Protein AF-A0A2G5SUP2-F1 (afdb_monomer_lite)

Foldseek 3Di:
DDDDDPVVVVVVVVVVVVPDDPVVVVLVCLLCVNPDDPVLPSVQSHVQCPVPHVNVCVSVVVVVVVVVVVVVVVVVVVVVPPPPPPPPPPPPDDDDDDD

Radius of gyration: 30.94 Å; chains: 1; bounding box: 101×27×61 Å

pLDDT: mean 85.27, std 15.0, range [47.25, 97.19]

Secondary structure (DSSP, 8-state):
-PPPPHHHHHHHHHHHHHHS-HHHHHHHHHHTTSS--TTSTTGGG-GGGSTTSS-TTHHHHHHHHHHHHHHHHHHHHHHH-------------------

Structure (mmCIF, N/CA/C/O backbone):
data_AF-A0A2G5SUP2-F1
#
_entry.id   AF-A0A2G5SUP2-F1
#
loop_
_atom_site.group_PDB
_atom_site.id
_atom_site.type_symbol
_atom_site.label_atom_id
_atom_site.label_alt_id
_atom_site.label_comp_id
_atom_site.label_asym_id
_atom_site.label_entity_id
_atom_site.label_seq_id
_atom_site.pdbx_PDB_ins_code
_atom_site.Cartn_x
_atom_site.Cartn_y
_atom_site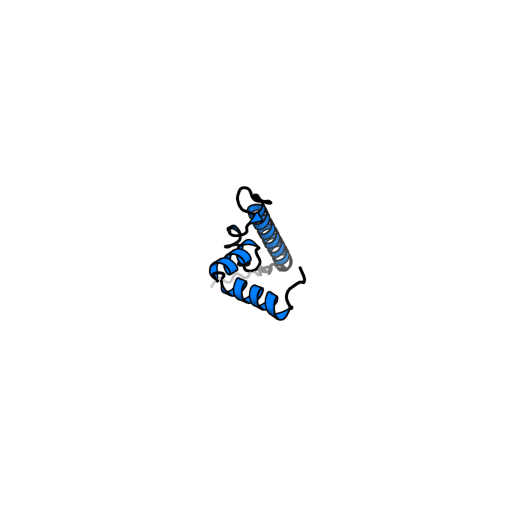.Cartn_z
_atom_site.occupancy
_atom_site.B_iso_or_equiv
_atom_site.auth_seq_id
_atom_site.auth_comp_id
_atom_site.auth_asym_id
_atom_site.auth_atom_id
_atom_site.pdbx_PDB_model_num
ATOM 1 N N . MET A 1 1 ? 29.541 9.700 -23.402 1.00 72.00 1 MET A N 1
ATOM 2 C CA . MET A 1 1 ? 28.971 8.398 -23.820 1.00 72.00 1 MET A CA 1
ATOM 3 C C . MET A 1 1 ? 27.617 8.654 -24.456 1.00 72.00 1 MET A C 1
ATOM 5 O O . MET A 1 1 ? 26.889 9.492 -23.941 1.00 72.00 1 MET A O 1
ATOM 9 N N . ARG A 1 2 ? 27.301 7.999 -25.577 1.00 85.19 2 ARG A N 1
ATOM 10 C CA . ARG A 1 2 ? 25.960 8.053 -26.179 1.00 85.19 2 ARG A CA 1
ATOM 11 C C . ARG A 1 2 ? 25.088 7.000 -25.494 1.00 85.19 2 ARG A C 1
ATOM 13 O O . ARG A 1 2 ? 25.599 5.926 -25.187 1.00 85.19 2 ARG A O 1
ATOM 20 N N . ALA A 1 3 ? 23.826 7.323 -25.223 1.00 86.00 3 ALA A N 1
ATOM 21 C CA . ALA A 1 3 ? 22.905 6.364 -24.622 1.00 86.00 3 ALA A CA 1
ATOM 22 C C . ALA A 1 3 ? 22.727 5.141 -25.546 1.00 86.00 3 ALA A C 1
ATOM 24 O O . ALA A 1 3 ? 22.753 5.313 -26.772 1.00 86.00 3 ALA A O 1
ATOM 25 N N . PRO A 1 4 ? 22.561 3.930 -24.985 1.00 91.00 4 PRO A N 1
ATOM 26 C CA . PRO A 1 4 ? 22.189 2.759 -25.765 1.00 91.00 4 PRO A CA 1
ATOM 27 C C . PRO A 1 4 ? 20.871 2.988 -26.525 1.00 91.00 4 PRO A C 1
ATOM 29 O O . PRO A 1 4 ? 20.050 3.804 -26.093 1.00 91.00 4 PRO A O 1
ATOM 32 N N . PRO A 1 5 ? 20.645 2.262 -27.631 1.00 94.81 5 PRO A N 1
ATOM 33 C CA . PRO A 1 5 ? 19.342 2.197 -28.284 1.00 94.81 5 PRO A CA 1
ATOM 34 C C . PRO A 1 5 ? 18.217 1.807 -27.311 1.00 94.81 5 PRO A C 1
ATOM 36 O O . PRO A 1 5 ? 18.450 1.115 -26.318 1.00 94.81 5 PRO A O 1
ATOM 39 N N . VAL A 1 6 ? 16.998 2.272 -27.597 1.00 93.81 6 VAL A N 1
ATOM 40 C CA . VAL A 1 6 ? 15.833 2.125 -26.708 1.00 93.81 6 VAL A CA 1
ATOM 41 C C . VAL A 1 6 ? 15.511 0.666 -26.415 1.00 93.81 6 VAL A C 1
ATOM 43 O O . VAL A 1 6 ? 15.340 0.282 -25.264 1.00 93.81 6 VAL A O 1
ATOM 46 N N . ASP A 1 7 ? 15.493 -0.156 -27.453 1.00 95.00 7 ASP A N 1
ATOM 47 C CA . ASP A 1 7 ? 15.296 -1.601 -27.390 1.00 95.00 7 ASP A CA 1
ATOM 48 C C . ASP A 1 7 ? 16.289 -2.292 -26.445 1.00 95.00 7 ASP A C 1
ATOM 50 O O . ASP A 1 7 ? 15.905 -3.183 -25.688 1.00 95.00 7 ASP A O 1
ATOM 54 N N . VAL A 1 8 ? 17.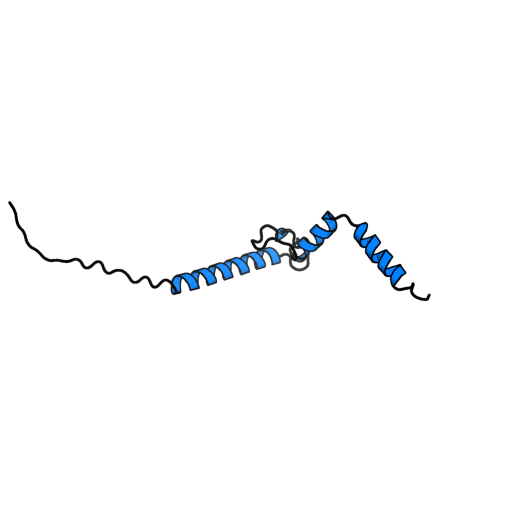541 -1.827 -26.413 1.00 95.38 8 VAL A N 1
ATOM 55 C CA . VAL A 1 8 ? 18.595 -2.422 -25.585 1.00 95.38 8 VAL A CA 1
ATOM 56 C C . VAL A 1 8 ? 18.342 -2.181 -24.099 1.00 95.38 8 VAL A C 1
ATOM 58 O O . VAL A 1 8 ? 18.313 -3.133 -23.321 1.00 95.38 8 VAL A O 1
ATOM 61 N N . TYR A 1 9 ? 18.143 -0.930 -23.675 1.00 92.69 9 TYR A N 1
ATOM 62 C CA . TYR A 1 9 ? 17.946 -0.672 -22.245 1.00 92.69 9 TYR A CA 1
ATOM 63 C C . TYR A 1 9 ? 16.538 -1.056 -21.765 1.00 92.69 9 TYR A C 1
ATOM 65 O O . TYR A 1 9 ? 16.373 -1.371 -20.588 1.00 92.69 9 TYR A O 1
ATOM 73 N N . LEU A 1 10 ? 15.526 -1.089 -22.644 1.00 95.81 10 LEU A N 1
ATOM 74 C CA . LEU A 1 10 ? 14.216 -1.654 -22.301 1.00 95.81 10 LEU A CA 1
ATOM 75 C C . LEU A 1 10 ? 14.323 -3.146 -21.986 1.00 95.81 10 LEU A C 1
ATOM 77 O O . LEU A 1 10 ? 13.727 -3.598 -21.008 1.00 95.81 10 LEU A O 1
ATOM 81 N N . GLN A 1 11 ? 15.121 -3.895 -22.751 1.00 96.50 11 GLN A N 1
ATOM 82 C CA . GLN A 1 11 ? 15.375 -5.301 -22.449 1.00 96.50 11 GLN A CA 1
ATOM 83 C C . GLN A 1 11 ? 16.037 -5.461 -21.073 1.00 96.50 11 GLN A C 1
ATOM 85 O O . GLN A 1 11 ? 15.612 -6.310 -20.294 1.00 96.50 11 GLN A O 1
ATOM 90 N N . TRP A 1 12 ? 16.986 -4.588 -20.716 1.00 96.56 12 TRP A N 1
ATOM 91 C CA . TRP A 1 12 ? 17.594 -4.597 -19.378 1.00 96.56 12 TRP A CA 1
ATOM 92 C C . TRP A 1 12 ? 16.578 -4.360 -18.261 1.00 96.56 12 TRP A C 1
ATOM 94 O O . TRP A 1 12 ? 16.653 -5.014 -17.225 1.00 96.56 12 TRP A O 1
ATOM 104 N N . ILE A 1 13 ? 15.617 -3.455 -18.463 1.00 95.50 13 ILE A N 1
ATOM 105 C CA . ILE A 1 13 ? 14.544 -3.207 -17.490 1.00 95.50 13 ILE A CA 1
ATOM 106 C C . ILE A 1 13 ? 13.676 -4.459 -17.335 1.00 95.50 13 ILE A C 1
ATOM 108 O O . ILE A 1 13 ? 13.395 -4.873 -16.211 1.00 95.50 13 ILE A O 1
ATOM 112 N N . VAL A 1 14 ? 13.272 -5.082 -18.445 1.00 96.19 14 VAL A N 1
ATOM 113 C CA . VAL A 1 14 ? 12.459 -6.308 -18.424 1.00 96.19 14 VAL A CA 1
ATOM 114 C C . VAL A 1 14 ? 13.189 -7.439 -17.707 1.00 96.19 14 VAL A C 1
ATOM 116 O O . VAL A 1 14 ? 12.605 -8.098 -16.846 1.00 96.19 14 VAL A O 1
ATOM 119 N N . ASP A 1 15 ? 14.460 -7.656 -18.032 1.00 97.19 15 ASP A N 1
ATOM 120 C CA . ASP A 1 15 ? 15.263 -8.719 -17.432 1.00 97.19 15 ASP A CA 1
ATOM 121 C C . ASP A 1 15 ? 15.507 -8.461 -15.941 1.00 97.19 15 ASP A C 1
ATOM 123 O O . ASP A 1 15 ? 15.411 -9.387 -15.134 1.00 97.19 15 ASP A O 1
ATOM 127 N N . ALA A 1 16 ? 15.721 -7.201 -15.550 1.00 96.25 16 ALA A N 1
ATOM 128 C CA . ALA A 1 16 ? 15.826 -6.814 -14.148 1.00 96.25 16 ALA A CA 1
ATOM 129 C C . ALA A 1 16 ? 14.540 -7.147 -13.378 1.00 96.25 16 ALA A C 1
ATOM 131 O O . ALA A 1 16 ? 14.609 -7.810 -12.345 1.00 96.25 16 ALA A O 1
ATOM 132 N N . TRP A 1 17 ? 13.367 -6.773 -13.897 1.00 95.19 17 TRP A N 1
ATOM 133 C CA . TRP A 1 17 ? 12.088 -7.111 -13.263 1.00 95.19 17 TRP A CA 1
ATOM 134 C C . TRP A 1 17 ? 11.862 -8.621 -13.158 1.00 95.19 17 TRP A C 1
ATOM 136 O O . TRP A 1 17 ? 11.430 -9.089 -12.109 1.00 95.19 17 TRP A O 1
ATOM 146 N N . LYS A 1 18 ? 12.206 -9.393 -14.197 1.00 95.69 18 LYS A N 1
ATOM 147 C CA . LYS A 1 18 ? 12.109 -10.865 -14.184 1.00 95.69 18 LYS A CA 1
ATOM 148 C C . LYS A 1 18 ? 13.057 -11.532 -13.191 1.00 95.69 18 LYS A C 1
ATOM 150 O O . LYS A 1 18 ? 12.800 -12.655 -12.772 1.00 95.69 18 LYS A O 1
ATOM 155 N N . SER A 1 19 ? 14.166 -10.879 -12.850 1.00 96.62 19 SER A N 1
ATOM 156 C CA . SER A 1 19 ? 15.127 -11.409 -11.879 1.00 96.62 19 SER A CA 1
ATOM 157 C C . SER A 1 19 ? 14.675 -11.244 -10.423 1.00 96.62 19 SER A C 1
ATOM 159 O O . SER A 1 19 ? 15.228 -11.893 -9.534 1.00 96.62 19 SER A O 1
ATOM 161 N N . LEU A 1 20 ? 13.680 -10.387 -10.163 1.00 96.00 20 LEU A N 1
ATOM 162 C CA . LEU A 1 20 ? 13.160 -10.166 -8.819 1.00 96.00 20 LEU A CA 1
ATOM 163 C C . LEU A 1 20 ? 12.211 -11.303 -8.414 1.00 96.00 20 LEU A C 1
ATOM 165 O O . LEU A 1 20 ? 11.351 -11.686 -9.204 1.00 96.00 20 LEU A O 1
ATOM 169 N N . PRO A 1 21 ? 12.293 -11.811 -7.172 1.00 96.62 21 PRO A N 1
ATOM 170 C CA . PRO A 1 21 ? 11.314 -12.767 -6.672 1.00 96.62 21 PRO A CA 1
ATOM 171 C C . PRO A 1 21 ? 9.911 -12.152 -6.614 1.00 96.62 21 PRO A C 1
ATOM 173 O O . PRO A 1 21 ? 9.738 -11.059 -6.069 1.00 96.62 21 PRO A O 1
ATOM 176 N N . ASP A 1 22 ? 8.897 -12.894 -7.058 1.00 94.25 22 ASP A N 1
ATOM 177 C CA . ASP A 1 22 ? 7.493 -12.459 -7.014 1.00 94.25 22 ASP A CA 1
ATOM 178 C C . ASP A 1 22 ? 7.060 -11.994 -5.617 1.00 94.25 22 ASP A C 1
ATOM 180 O O . ASP A 1 22 ? 6.349 -11.001 -5.465 1.00 94.25 22 ASP A O 1
ATOM 184 N N . GLU A 1 23 ? 7.526 -12.681 -4.573 1.00 94.50 23 GLU A N 1
ATOM 185 C CA . GLU A 1 23 ? 7.215 -12.338 -3.183 1.00 94.50 23 GLU A CA 1
ATOM 186 C C . GLU A 1 23 ? 7.776 -10.974 -2.767 1.00 94.50 23 GLU A C 1
ATOM 188 O O . GLU A 1 23 ? 7.150 -10.258 -1.982 1.00 94.50 23 GLU A O 1
ATOM 193 N N . LEU A 1 24 ? 8.920 -10.567 -3.325 1.00 94.50 24 LEU A N 1
ATOM 194 C CA . LEU A 1 24 ? 9.468 -9.234 -3.088 1.00 94.50 24 LEU A CA 1
ATOM 195 C C . LEU A 1 24 ? 8.559 -8.170 -3.705 1.00 94.50 24 LEU A C 1
ATOM 197 O O . LEU A 1 24 ? 8.233 -7.187 -3.040 1.00 94.50 24 LEU A O 1
ATOM 201 N N . ILE A 1 25 ? 8.110 -8.392 -4.942 1.00 93.25 25 ILE A N 1
ATOM 202 C CA . ILE A 1 25 ? 7.202 -7.479 -5.643 1.00 93.25 25 ILE A CA 1
ATOM 203 C C . ILE A 1 25 ? 5.897 -7.355 -4.851 1.00 93.25 25 ILE A C 1
ATOM 205 O O . ILE A 1 25 ? 5.520 -6.252 -4.459 1.00 93.25 25 ILE A O 1
ATOM 209 N 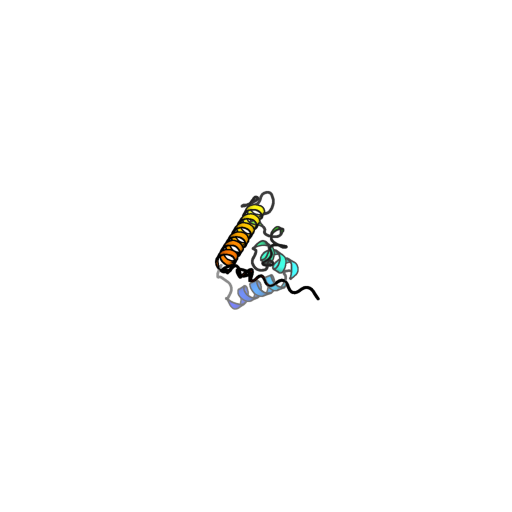N . LYS A 1 26 ? 5.251 -8.475 -4.504 1.00 92.81 26 LYS A N 1
ATOM 210 C CA . LYS A 1 26 ? 4.012 -8.474 -3.704 1.00 92.81 26 LYS A CA 1
ATOM 211 C C . LYS A 1 26 ? 4.176 -7.725 -2.380 1.00 92.81 26 LYS A C 1
ATOM 213 O O . LYS A 1 26 ? 3.303 -6.946 -1.997 1.00 92.81 26 LYS A O 1
ATOM 218 N N . LYS A 1 27 ? 5.300 -7.924 -1.685 1.00 92.88 27 LYS A N 1
ATOM 219 C CA . LYS A 1 27 ? 5.586 -7.252 -0.411 1.00 92.88 27 LYS A CA 1
ATOM 220 C C . LYS A 1 27 ? 5.688 -5.735 -0.561 1.00 92.88 27 LYS A C 1
ATOM 222 O O . LYS A 1 27 ? 5.175 -5.027 0.301 1.00 92.88 27 LYS A O 1
ATOM 227 N N . LEU A 1 28 ? 6.306 -5.238 -1.634 1.00 94.06 28 LEU A N 1
ATOM 228 C CA . LEU A 1 28 ? 6.404 -3.798 -1.900 1.00 94.06 28 LEU A CA 1
ATOM 229 C C . LEU A 1 28 ? 5.024 -3.179 -2.146 1.00 94.06 28 LEU A C 1
ATOM 231 O O . LEU A 1 28 ? 4.708 -2.138 -1.577 1.00 94.06 28 LEU A O 1
ATOM 235 N N . PHE A 1 29 ? 4.171 -3.851 -2.921 1.00 94.25 29 PHE A N 1
ATOM 236 C CA . PHE A 1 29 ? 2.811 -3.372 -3.184 1.00 94.25 29 PHE A CA 1
ATOM 237 C C . PHE A 1 29 ? 1.959 -3.324 -1.910 1.00 94.25 29 PHE A C 1
ATOM 239 O O . PHE A 1 29 ? 1.282 -2.324 -1.664 1.00 94.25 29 PHE A O 1
ATOM 246 N N . LYS A 1 30 ? 2.044 -4.353 -1.055 1.00 93.81 30 LYS A N 1
ATOM 247 C CA . LYS A 1 30 ? 1.391 -4.339 0.266 1.00 93.81 30 LYS A CA 1
ATOM 248 C C . LYS A 1 30 ? 1.953 -3.249 1.176 1.00 93.81 30 LYS A C 1
ATOM 250 O O . LYS A 1 30 ? 1.196 -2.547 1.836 1.00 93.81 30 LYS A O 1
ATOM 255 N N . GLY A 1 31 ? 3.270 -3.070 1.179 1.00 94.25 31 GLY A N 1
ATOM 256 C CA . GLY A 1 31 ? 3.939 -2.030 1.953 1.00 94.25 31 GLY A CA 1
ATOM 257 C C . GLY A 1 31 ? 3.524 -0.605 1.570 1.00 94.25 31 GLY A C 1
ATOM 258 O O . GLY A 1 31 ? 3.539 0.278 2.423 1.00 94.25 31 GLY A O 1
ATOM 259 N N . CYS A 1 32 ? 3.105 -0.398 0.321 1.00 94.12 32 CYS A N 1
ATOM 260 C CA . CYS A 1 32 ? 2.545 0.859 -0.183 1.00 94.12 32 CYS A CA 1
ATOM 261 C C . CYS A 1 32 ? 1.008 0.925 -0.116 1.00 94.12 32 CYS A C 1
ATOM 263 O O . CYS A 1 32 ? 0.423 1.819 -0.720 1.00 94.12 32 CYS A O 1
ATOM 265 N N . ALA A 1 33 ? 0.350 -0.015 0.572 1.00 92.38 33 ALA A N 1
ATOM 266 C CA . ALA A 1 33 ? -1.110 -0.098 0.695 1.00 92.38 33 ALA A CA 1
ATOM 267 C C . ALA A 1 33 ? -1.885 -0.237 -0.638 1.00 92.38 33 ALA A C 1
ATOM 269 O O . ALA A 1 33 ? -3.082 0.030 -0.690 1.00 92.38 33 ALA A O 1
ATOM 270 N N . LEU A 1 34 ? -1.234 -0.663 -1.729 1.00 92.94 34 LEU A N 1
ATOM 271 C CA . LEU A 1 34 ? -1.877 -0.770 -3.050 1.00 92.94 34 LEU A CA 1
ATOM 272 C C . LEU A 1 34 ? -2.730 -2.032 -3.192 1.00 92.94 34 LEU A C 1
ATOM 274 O O . LEU A 1 34 ? -3.720 -2.049 -3.915 1.00 92.94 34 LEU A O 1
ATOM 278 N N . THR A 1 35 ? -2.314 -3.109 -2.530 1.00 91.31 35 THR A N 1
ATOM 279 C CA . THR A 1 35 ? -2.946 -4.434 -2.623 1.00 91.31 35 THR A CA 1
ATOM 280 C C . THR A 1 35 ? -3.304 -4.984 -1.244 1.00 91.31 35 THR A C 1
ATOM 282 O O . THR A 1 35 ? -3.332 -6.200 -1.059 1.00 91.31 35 THR A O 1
ATOM 285 N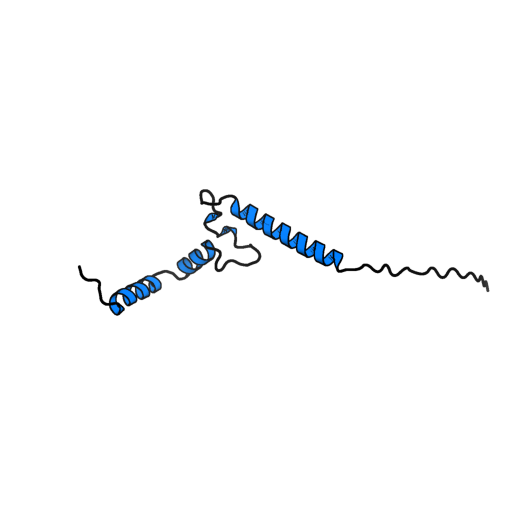 N . THR A 1 36 ? -3.480 -4.110 -0.252 1.00 89.25 36 THR A N 1
ATOM 286 C CA . THR A 1 36 ? -3.881 -4.495 1.107 1.00 89.25 36 THR A CA 1
ATOM 287 C C . THR A 1 36 ? -5.383 -4.742 1.187 1.00 89.25 36 THR A C 1
ATOM 289 O O . THR A 1 36 ? -6.170 -4.087 0.504 1.00 89.25 36 THR A O 1
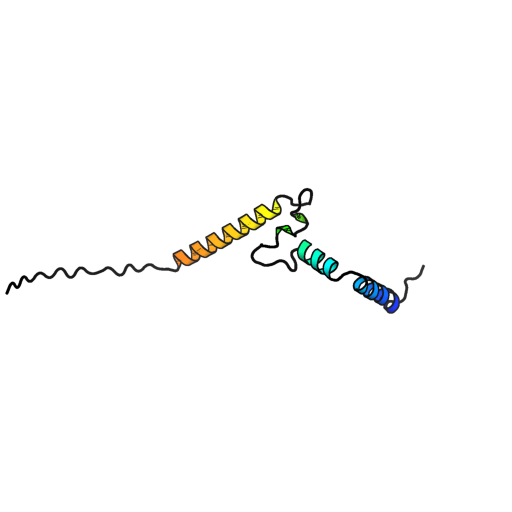ATOM 292 N N . VAL A 1 37 ? -5.794 -5.669 2.051 1.00 90.00 37 VAL A N 1
ATOM 293 C CA . VAL A 1 37 ? -7.214 -5.973 2.296 1.00 90.00 37 VAL A CA 1
ATOM 294 C C . VAL A 1 37 ? -7.959 -4.751 2.854 1.00 90.00 37 VAL A C 1
ATOM 296 O O . VAL A 1 37 ? -7.512 -4.134 3.820 1.00 90.00 37 VAL A O 1
ATOM 299 N N . LEU A 1 38 ? -9.139 -4.449 2.298 1.00 84.44 38 LEU A N 1
ATOM 300 C CA . LEU A 1 38 ? -9.956 -3.277 2.659 1.00 84.44 38 LEU A CA 1
ATOM 301 C C . LEU A 1 38 ? -10.370 -3.233 4.142 1.00 84.44 38 LEU A C 1
ATOM 303 O O . LEU A 1 38 ? -10.476 -2.155 4.717 1.00 84.44 38 LEU A O 1
ATOM 307 N N . GLY A 1 39 ? -10.553 -4.398 4.773 1.00 83.25 39 GLY A N 1
ATOM 308 C CA . GLY A 1 39 ? -10.910 -4.525 6.192 1.00 83.25 39 GLY A CA 1
ATOM 309 C C . GLY A 1 39 ? -9.765 -4.251 7.177 1.00 83.25 39 GLY A C 1
ATOM 310 O O . GLY A 1 39 ? -9.961 -4.354 8.383 1.00 83.25 39 GLY A O 1
ATOM 311 N N . GLY A 1 40 ? -8.562 -3.931 6.694 1.00 88.38 40 GLY A N 1
ATOM 312 C CA . GLY A 1 40 ? -7.466 -3.470 7.547 1.00 88.38 40 GLY A CA 1
ATOM 313 C C . GLY A 1 40 ? -6.622 -4.540 8.225 1.00 88.38 40 GLY A C 1
ATOM 314 O O . GLY A 1 40 ? -5.655 -4.212 8.913 1.00 88.38 40 GLY A O 1
ATOM 315 N N . SER A 1 41 ? -6.920 -5.824 8.012 1.00 92.12 41 SER A N 1
ATOM 316 C CA . SER A 1 41 ? -6.135 -6.935 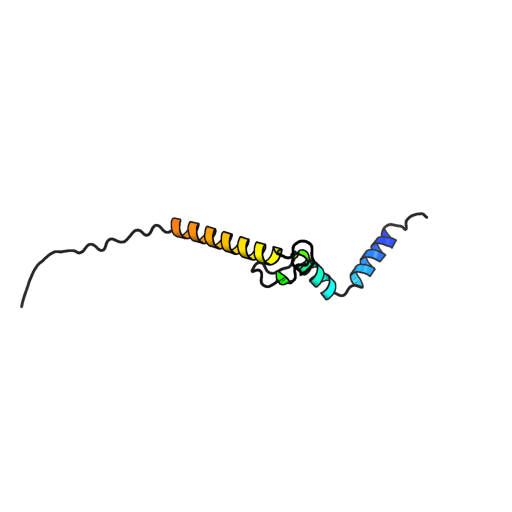8.573 1.00 92.12 41 SER A CA 1
ATOM 317 C C . SER A 1 41 ? -4.655 -6.882 8.172 1.00 92.12 41 SER A C 1
ATOM 319 O O . SER A 1 41 ? -3.794 -7.395 8.884 1.00 92.12 41 SER A O 1
ATOM 321 N N . GLU A 1 42 ? -4.345 -6.233 7.049 1.00 94.31 42 GLU A N 1
ATOM 322 C CA . GLU A 1 42 ? -2.997 -6.095 6.497 1.00 94.31 42 GLU A CA 1
ATOM 323 C C . GLU A 1 42 ? -2.365 -4.709 6.709 1.00 94.31 42 GLU A C 1
ATOM 325 O O . GLU A 1 42 ? -1.238 -4.497 6.270 1.00 94.31 42 GLU A O 1
ATOM 330 N N . ASP A 1 43 ? -3.019 -3.774 7.410 1.00 93.75 43 ASP A N 1
ATOM 331 C CA . ASP A 1 43 ? -2.495 -2.402 7.551 1.00 93.75 43 ASP A CA 1
ATOM 332 C C . ASP A 1 43 ? -1.137 -2.349 8.268 1.00 93.75 43 ASP A C 1
ATOM 334 O O . ASP A 1 43 ? -0.320 -1.466 8.024 1.00 93.75 43 ASP A O 1
ATOM 338 N N . HIS A 1 44 ? -0.860 -3.328 9.132 1.00 93.06 44 HIS A N 1
ATOM 339 C CA . HIS A 1 44 ? 0.419 -3.465 9.833 1.00 93.06 44 HIS A CA 1
ATOM 340 C C . HIS A 1 44 ? 1.609 -3.724 8.886 1.00 93.06 44 HIS A C 1
ATOM 342 O O . HIS A 1 44 ? 2.768 -3.623 9.295 1.00 93.06 44 HIS A O 1
ATOM 348 N N . LEU A 1 45 ? 1.346 -4.080 7.623 1.00 93.88 45 LEU A N 1
ATOM 349 C CA . LEU A 1 45 ? 2.372 -4.276 6.600 1.00 93.88 45 LEU A CA 1
ATOM 350 C C . LEU A 1 45 ? 2.822 -2.959 5.955 1.00 93.88 45 LEU A C 1
ATOM 352 O O . LEU A 1 45 ? 3.921 -2.928 5.390 1.00 93.88 45 LEU A O 1
ATOM 356 N N . ILE A 1 46 ? 2.019 -1.896 6.066 1.00 95.06 46 ILE A N 1
ATOM 357 C CA . ILE A 1 46 ? 2.264 -0.593 5.442 1.00 95.06 46 ILE A CA 1
ATOM 358 C C . ILE A 1 46 ? 3.543 0.021 6.017 1.00 95.06 46 ILE A C 1
ATOM 360 O O . ILE A 1 46 ? 3.736 0.095 7.231 1.00 95.06 46 ILE A O 1
ATOM 364 N N . HIS A 1 47 ? 4.449 0.443 5.136 1.00 94.94 47 HIS A N 1
ATOM 365 C CA . HIS A 1 47 ? 5.797 0.852 5.523 1.00 94.94 47 HIS A CA 1
ATOM 366 C C . HIS A 1 47 ? 5.805 2.092 6.410 1.00 94.94 47 HIS A C 1
ATOM 368 O O . HIS A 1 47 ? 6.425 2.046 7.469 1.00 94.94 47 HIS A O 1
ATOM 374 N N . CYS A 1 48 ? 5.067 3.138 6.031 1.00 94.94 48 CYS A N 1
ATOM 375 C CA . CYS A 1 48 ? 5.070 4.407 6.757 1.00 94.94 48 CYS A CA 1
ATOM 376 C C . CYS A 1 48 ? 4.500 4.308 8.179 1.00 94.94 48 CYS A C 1
ATOM 378 O O . CYS A 1 48 ? 4.745 5.204 8.978 1.00 94.94 48 CYS A O 1
ATOM 380 N N . PHE A 1 49 ? 3.795 3.222 8.516 1.00 94.94 49 PHE A N 1
ATOM 381 C CA . PHE A 1 49 ? 3.237 2.981 9.851 1.00 94.94 49 PHE A CA 1
ATOM 382 C C . PHE A 1 49 ? 4.169 2.206 10.783 1.00 94.94 49 PHE A C 1
ATOM 384 O O . PHE A 1 49 ? 3.853 2.015 11.956 1.00 94.94 49 PHE A O 1
ATOM 391 N N . LYS A 1 50 ? 5.316 1.726 10.291 1.00 92.38 50 LYS A N 1
ATOM 392 C CA . LYS A 1 50 ? 6.261 0.976 11.124 1.00 92.38 50 LYS A CA 1
ATOM 393 C C . LYS A 1 50 ? 6.941 1.887 12.143 1.00 92.38 50 LYS A C 1
ATOM 395 O O . LYS A 1 50 ? 7.107 3.089 11.934 1.00 92.38 50 LYS A O 1
ATOM 400 N N . THR A 1 51 ? 7.398 1.289 13.240 1.00 88.69 51 THR A N 1
ATOM 401 C CA . THR A 1 51 ? 8.238 1.971 14.232 1.00 88.69 51 THR A CA 1
ATOM 402 C C . THR A 1 51 ? 9.461 2.586 13.553 1.00 88.69 51 THR A C 1
ATOM 404 O O . THR A 1 51 ? 10.167 1.886 12.827 1.00 88.69 51 THR A O 1
ATOM 407 N N . ASN A 1 52 ? 9.714 3.870 13.821 1.00 89.12 52 ASN A N 1
ATOM 408 C CA . ASN A 1 52 ? 10.775 4.689 13.214 1.00 89.12 52 ASN A CA 1
ATOM 409 C C . ASN A 1 52 ? 10.613 4.997 11.711 1.00 89.12 52 ASN A C 1
ATOM 411 O O . ASN A 1 52 ? 11.594 5.365 11.068 1.00 89.12 52 ASN A O 1
ATOM 415 N N . SER A 1 53 ? 9.408 4.857 11.151 1.00 92.38 53 SER A N 1
ATOM 416 C CA . SER A 1 53 ? 9.085 5.363 9.809 1.00 92.38 53 SER A CA 1
ATOM 417 C C . SER A 1 53 ? 8.507 6.785 9.882 1.00 92.38 53 SER A C 1
ATOM 419 O O . SER A 1 53 ? 8.524 7.429 10.930 1.00 92.38 53 SER A O 1
ATOM 421 N N . GLU A 1 54 ? 7.998 7.288 8.764 1.00 93.94 54 GLU A N 1
ATOM 422 C CA . GLU A 1 54 ? 7.507 8.654 8.583 1.00 93.94 54 GLU A CA 1
ATOM 423 C C . GLU A 1 54 ? 6.236 8.950 9.392 1.00 93.94 54 GLU A C 1
ATOM 425 O O . GLU A 1 54 ? 6.030 10.087 9.812 1.00 93.94 54 GLU A O 1
ATOM 430 N N . VAL A 1 55 ? 5.377 7.944 9.610 1.00 94.44 55 VAL A N 1
ATOM 431 C CA . VAL A 1 55 ? 4.060 8.100 10.251 1.00 94.44 55 VAL A CA 1
ATOM 432 C C . VAL A 1 55 ? 3.798 6.966 11.260 1.00 94.44 55 VAL A C 1
ATOM 434 O O . VAL A 1 55 ? 2.877 6.168 11.087 1.00 94.44 55 VAL A O 1
ATOM 437 N N . PRO A 1 56 ? 4.572 6.868 12.353 1.00 90.19 56 PRO A N 1
ATOM 438 C CA . PRO A 1 56 ? 4.510 5.727 13.271 1.00 90.19 56 PRO A CA 1
ATOM 439 C C . PRO A 1 56 ? 3.160 5.579 13.999 1.00 90.19 56 PRO A C 1
ATOM 441 O O . PRO A 1 56 ? 2.797 4.473 14.382 1.00 90.19 56 PRO A O 1
ATOM 444 N N . SER A 1 57 ? 2.389 6.661 14.161 1.00 94.69 57 SER A N 1
ATOM 445 C CA . SER A 1 57 ? 1.018 6.639 14.708 1.00 94.69 57 SER A CA 1
ATOM 446 C C . SER A 1 57 ? -0.070 6.444 13.642 1.00 94.69 57 SER A C 1
ATOM 448 O O . SER A 1 57 ? -1.264 6.471 13.947 1.00 94.69 57 SER A O 1
ATOM 450 N N . GLY A 1 58 ? 0.316 6.263 12.377 1.00 94.44 58 GLY A N 1
ATOM 451 C CA . GLY A 1 58 ? -0.613 6.224 11.252 1.00 94.44 58 GLY A CA 1
ATOM 452 C C . GLY A 1 58 ? -1.540 5.011 11.265 1.00 94.44 58 GLY A C 1
ATOM 453 O O . GLY A 1 58 ? -2.687 5.129 10.842 1.00 94.44 58 GLY A O 1
ATOM 454 N N . LEU A 1 59 ? -1.097 3.879 11.827 1.00 94.12 59 LEU A N 1
ATOM 455 C CA . LEU A 1 59 ? -1.942 2.693 11.994 1.00 94.12 59 LEU A CA 1
ATOM 456 C C . LEU A 1 59 ? -3.159 2.991 12.882 1.00 94.12 59 LEU A C 1
ATOM 458 O O . LEU A 1 59 ? -4.286 2.637 12.540 1.00 94.12 59 LEU A O 1
ATOM 462 N N . ASP A 1 60 ? -2.933 3.650 14.018 1.00 94.94 60 ASP A N 1
ATOM 463 C CA . ASP A 1 60 ? -3.994 3.976 14.971 1.00 94.94 60 ASP A CA 1
ATOM 464 C C . ASP A 1 60 ? -4.915 5.061 14.413 1.00 94.94 60 ASP A C 1
ATOM 466 O O . ASP A 1 60 ? -6.136 4.955 14.530 1.00 94.94 60 ASP A O 1
ATOM 470 N N . ALA A 1 61 ? -4.345 6.056 13.727 1.00 95.19 61 ALA A N 1
ATOM 471 C CA . ALA A 1 61 ? -5.117 7.078 13.027 1.00 95.19 61 ALA A CA 1
ATOM 472 C C . ALA A 1 61 ? -6.030 6.469 11.949 1.00 95.19 61 ALA A C 1
ATOM 474 O O . ALA A 1 61 ? -7.203 6.826 11.864 1.00 95.19 61 ALA A O 1
ATOM 475 N N . LEU A 1 62 ? -5.525 5.508 11.166 1.00 93.81 62 LEU A N 1
ATOM 476 C CA . LEU A 1 62 ? -6.305 4.826 10.133 1.00 93.81 62 LEU A CA 1
ATOM 477 C C . LEU A 1 62 ? -7.441 3.989 10.733 1.00 93.81 62 LEU A C 1
ATOM 479 O O . LEU A 1 62 ? -8.566 4.035 10.236 1.00 93.81 62 LEU A O 1
ATOM 483 N N . LYS A 1 63 ? -7.173 3.252 11.818 1.00 93.44 63 LYS A N 1
ATOM 484 C CA . LYS A 1 63 ? -8.206 2.492 12.541 1.00 93.44 63 LYS A CA 1
ATOM 485 C C . LYS A 1 63 ? -9.292 3.405 13.096 1.00 93.44 63 LYS A C 1
ATOM 487 O O . LYS A 1 63 ? -10.472 3.112 12.922 1.00 93.44 63 LYS A O 1
ATOM 492 N N . LYS A 1 64 ? -8.894 4.517 13.717 1.00 94.94 64 LYS A N 1
ATOM 493 C CA . LYS A 1 64 ? -9.818 5.518 14.252 1.00 94.94 64 LYS A CA 1
ATOM 494 C C . LYS A 1 64 ? -10.711 6.093 13.149 1.00 94.94 64 LYS A C 1
ATOM 496 O O . LYS A 1 64 ? -11.925 6.046 13.288 1.00 94.94 64 LYS A O 1
ATOM 501 N N . ALA A 1 65 ? -10.125 6.523 12.032 1.00 93.75 65 ALA A N 1
ATOM 502 C CA . ALA A 1 65 ? -10.872 7.096 10.912 1.00 93.75 65 ALA A CA 1
ATOM 503 C C . ALA A 1 65 ? -11.872 6.111 10.280 1.00 93.75 65 ALA A C 1
ATOM 505 O O . ALA A 1 65 ? -12.923 6.517 9.791 1.00 93.75 65 ALA A O 1
ATOM 506 N N . ARG A 1 66 ? -11.562 4.807 10.265 1.00 92.94 66 ARG A N 1
ATOM 507 C CA . ARG A 1 66 ? -12.523 3.790 9.808 1.00 92.94 66 ARG A CA 1
ATOM 508 C C . ARG A 1 66 ? -13.665 3.593 10.797 1.00 92.94 66 ARG A C 1
ATOM 510 O O . ARG A 1 66 ? -14.801 3.486 10.366 1.00 92.94 66 ARG A O 1
ATOM 517 N N . MET A 1 67 ? -13.366 3.561 12.094 1.00 92.62 67 MET A N 1
ATOM 518 C CA . MET A 1 67 ? -14.391 3.425 13.129 1.00 92.62 67 MET A CA 1
ATOM 519 C C . MET A 1 67 ? -15.348 4.620 13.139 1.00 92.62 67 MET A C 1
ATOM 521 O O . MET A 1 67 ? -16.550 4.416 13.233 1.00 92.62 67 MET A O 1
ATOM 525 N N . GLU A 1 68 ? -14.823 5.841 13.008 1.00 94.75 68 GLU A N 1
ATOM 526 C CA . GLU A 1 68 ? -15.636 7.062 12.921 1.00 94.75 68 GLU A CA 1
ATOM 527 C C . GLU A 1 68 ? -16.584 7.015 11.718 1.00 94.75 68 GLU A C 1
ATOM 529 O O . GLU A 1 68 ? -17.774 7.246 11.883 1.00 94.75 68 GLU A O 1
ATOM 534 N N . ARG A 1 69 ? -16.093 6.597 10.545 1.00 91.75 69 ARG A N 1
ATOM 535 C CA . ARG A 1 69 ? -16.937 6.419 9.356 1.00 91.75 69 ARG A CA 1
ATOM 536 C C . ARG A 1 69 ? -18.021 5.361 9.545 1.00 91.75 69 ARG A C 1
ATOM 538 O O . ARG A 1 69 ? -19.158 5.582 9.168 1.00 91.75 69 ARG A O 1
ATOM 545 N N . SER A 1 70 ? -17.677 4.210 10.122 1.00 91.62 70 SER A N 1
ATOM 546 C CA . SER A 1 70 ? -18.668 3.158 10.378 1.00 91.62 70 SER A CA 1
ATOM 547 C C . SER A 1 70 ? -19.718 3.569 11.410 1.00 91.62 70 SER A C 1
ATOM 549 O O . SER A 1 70 ? -20.816 3.028 11.394 1.00 91.62 70 SER A O 1
ATOM 551 N N . LEU A 1 71 ? -19.383 4.485 12.324 1.00 92.94 71 LEU A N 1
ATOM 552 C CA . LEU A 1 71 ? -20.342 5.046 13.269 1.00 92.94 71 LEU A CA 1
ATOM 553 C C . LEU A 1 71 ? -21.293 6.028 12.576 1.00 92.94 71 LEU A C 1
ATOM 555 O O . LEU A 1 71 ? -22.491 5.941 12.803 1.00 92.94 71 LEU A O 1
ATOM 559 N N . GLU A 1 72 ? -20.764 6.898 11.715 1.00 91.56 72 GLU A N 1
ATOM 560 C CA . GLU A 1 72 ? -21.546 7.836 10.894 1.00 91.56 72 GLU A CA 1
ATOM 561 C C . GLU A 1 72 ? -22.534 7.084 9.984 1.00 91.56 72 GLU A C 1
ATOM 563 O O . GLU A 1 72 ? -23.729 7.345 10.018 1.00 91.56 72 GLU A O 1
ATOM 568 N N . GLU A 1 73 ? -22.071 6.039 9.288 1.00 91.25 73 GLU A N 1
ATOM 569 C CA . GLU A 1 73 ? -22.930 5.170 8.463 1.00 91.25 73 GLU A CA 1
ATOM 570 C C . GLU A 1 73 ? -24.050 4.484 9.272 1.00 91.25 73 GLU A C 1
ATOM 572 O O . GLU A 1 73 ? -25.121 4.191 8.740 1.00 91.25 73 GLU A O 1
ATOM 577 N N . LEU A 1 74 ? -23.805 4.182 10.553 1.00 90.69 74 LEU A N 1
ATOM 578 C CA . LEU A 1 74 ? -24.806 3.579 11.432 1.00 90.69 74 LEU A CA 1
ATOM 579 C C . LEU A 1 74 ? -25.820 4.613 11.936 1.00 90.69 74 LEU A C 1
ATOM 581 O O . LEU A 1 74 ? -26.993 4.275 12.076 1.00 90.69 74 LEU A O 1
ATOM 585 N N . GLU A 1 75 ? -25.373 5.834 12.227 1.00 90.00 75 GLU A N 1
ATOM 586 C CA . GLU A 1 75 ? -26.231 6.955 12.627 1.00 90.00 75 GLU A CA 1
ATOM 587 C C . GLU A 1 75 ? -27.223 7.295 11.509 1.00 90.00 75 GLU A C 1
ATOM 589 O O . GLU A 1 75 ? -28.429 7.284 11.758 1.00 90.00 75 GLU A O 1
ATOM 594 N N . ASP A 1 76 ? -26.738 7.423 10.270 1.00 87.81 76 ASP A N 1
ATOM 595 C CA . ASP A 1 76 ? -27.575 7.640 9.082 1.00 87.81 76 ASP A CA 1
ATOM 596 C C . ASP A 1 76 ? -28.644 6.543 8.928 1.00 87.81 76 ASP A C 1
ATOM 598 O O . ASP A 1 76 ? -29.816 6.819 8.673 1.00 87.81 76 ASP A O 1
ATOM 602 N N . LEU A 1 77 ? -28.267 5.274 9.135 1.00 86.00 77 LEU A N 1
ATOM 603 C CA . LEU A 1 77 ? -29.205 4.156 9.023 1.00 86.00 77 LEU A CA 1
ATOM 604 C C . LEU A 1 77 ? -30.282 4.181 10.118 1.00 86.00 77 LEU A C 1
ATOM 606 O O . LEU A 1 77 ? -31.415 3.781 9.863 1.00 86.00 77 LEU A O 1
ATOM 610 N N . ILE A 1 78 ? -29.944 4.613 11.336 1.00 86.69 78 ILE A N 1
ATOM 611 C CA . ILE A 1 78 ? -30.913 4.735 12.434 1.00 86.69 78 ILE A CA 1
ATOM 612 C C . ILE A 1 78 ? -31.908 5.863 12.146 1.00 86.69 78 ILE A C 1
ATOM 614 O O . ILE A 1 78 ? -33.094 5.685 12.413 1.00 86.69 78 ILE A O 1
ATOM 618 N N . GLU A 1 79 ? -31.456 6.987 11.584 1.00 79.25 79 GLU A N 1
ATOM 619 C CA . GLU A 1 79 ? -32.344 8.090 11.193 1.00 79.25 79 GLU A CA 1
ATOM 620 C C . GLU A 1 79 ? -33.329 7.695 10.079 1.00 79.25 79 GLU A C 1
ATOM 622 O O . GLU A 1 79 ? -34.467 8.164 10.072 1.00 79.25 79 GLU A O 1
ATOM 627 N N . GLU A 1 80 ? -32.933 6.809 9.160 1.00 73.88 80 GLU A N 1
ATOM 628 C CA . GLU A 1 80 ? -33.811 6.318 8.086 1.00 73.88 80 GLU A CA 1
ATOM 629 C C . GLU A 1 80 ? -34.870 5.304 8.558 1.00 73.88 80 GLU A C 1
ATOM 631 O O . GLU A 1 80 ? -35.901 5.137 7.898 1.00 73.88 80 GLU A O 1
ATOM 636 N N . VAL A 1 81 ? -34.656 4.623 9.690 1.00 69.88 81 VAL A N 1
ATOM 637 C CA . VAL A 1 81 ? -35.656 3.715 10.270 1.00 69.88 81 VAL A CA 1
ATOM 638 C C . VAL A 1 81 ? -36.620 4.524 11.138 1.00 69.88 81 VAL A C 1
ATOM 640 O O . VAL A 1 81 ? -36.484 4.597 12.357 1.00 69.88 81 VAL A O 1
ATOM 643 N N . ASP A 1 82 ? -37.632 5.109 10.495 1.00 62.25 82 ASP A N 1
ATOM 644 C CA . ASP A 1 82 ? -38.833 5.622 11.159 1.00 62.25 82 ASP A CA 1
ATOM 645 C C . ASP A 1 82 ? -39.512 4.460 11.906 1.00 62.25 82 ASP A C 1
ATOM 647 O O . ASP A 1 82 ? -40.203 3.623 11.318 1.00 62.25 82 ASP A O 1
ATOM 651 N N . LEU A 1 83 ? -39.246 4.354 13.212 1.00 59.72 83 LEU A N 1
ATOM 652 C CA . LEU A 1 83 ? -39.984 3.490 14.125 1.00 59.72 83 LEU A CA 1
ATOM 653 C C . LEU A 1 83 ? -41.388 4.082 14.267 1.00 59.72 83 LEU A C 1
ATOM 655 O O . LEU A 1 83 ? -41.701 4.708 15.279 1.00 59.72 83 LEU A O 1
ATOM 659 N N . SER A 1 84 ? -42.241 3.886 13.259 1.00 57.84 84 SER A N 1
ATOM 660 C CA . SER A 1 84 ? -43.678 4.035 13.439 1.00 57.84 84 SER A CA 1
ATOM 661 C C . SER A 1 84 ? -44.091 2.981 14.462 1.00 57.84 84 SER A C 1
ATOM 663 O O . SER A 1 84 ? -44.298 1.813 14.136 1.00 57.84 84 SER A O 1
ATOM 665 N N . GLU A 1 85 ? -44.082 3.392 15.722 1.00 56.97 85 GLU A N 1
ATOM 666 C CA . GLU A 1 85 ? -44.656 2.704 16.861 1.00 56.97 85 GLU A CA 1
ATOM 667 C C . GLU A 1 85 ? -46.075 2.300 16.439 1.00 56.97 85 GLU A C 1
ATOM 669 O O . GLU A 1 85 ? -46.961 3.145 16.315 1.00 56.97 85 GLU A O 1
ATOM 674 N N . GLU A 1 86 ? -46.277 1.025 16.087 1.00 55.47 86 GLU A N 1
ATOM 675 C CA . GLU A 1 86 ? -47.618 0.472 15.930 1.00 55.47 86 GLU A CA 1
ATOM 676 C C . GLU A 1 86 ? -48.251 0.553 17.320 1.00 55.47 86 GLU A C 1
ATOM 678 O O . GLU A 1 86 ? -48.028 -0.294 18.185 1.00 55.47 86 GLU A O 1
ATOM 683 N N . GLU A 1 87 ? -48.953 1.660 17.557 1.00 51.88 87 GLU A N 1
ATOM 684 C CA . GLU A 1 87 ? -49.767 1.918 18.731 1.00 51.88 87 GLU A CA 1
ATOM 685 C C . GLU A 1 87 ? -50.752 0.749 18.846 1.00 51.88 87 GLU A C 1
ATOM 687 O O . GLU A 1 87 ? -51.739 0.664 18.112 1.00 51.88 87 GLU A O 1
ATOM 692 N N . TYR A 1 88 ? -50.445 -0.213 19.722 1.00 58.22 88 TYR A N 1
ATOM 693 C CA . TYR A 1 88 ? -51.389 -1.255 20.099 1.00 58.22 88 TYR A CA 1
ATOM 694 C C . TYR A 1 88 ? -52.589 -0.547 20.730 1.00 58.22 88 TYR A C 1
ATOM 696 O O . TYR A 1 88 ? -52.550 -0.164 21.898 1.00 58.22 88 TYR A O 1
ATOM 704 N N . GLN A 1 89 ? -53.647 -0.342 19.945 1.00 50.88 89 GLN A N 1
ATOM 705 C CA . GLN A 1 89 ? -54.940 0.084 20.458 1.00 50.88 89 GLN A CA 1
ATOM 706 C C . GLN A 1 89 ? -55.428 -0.999 21.424 1.00 50.88 89 GLN A C 1
ATOM 708 O O . GLN A 1 89 ? -55.841 -2.085 21.016 1.00 50.88 89 GLN A O 1
ATOM 713 N N . GLU A 1 90 ? -55.345 -0.717 22.726 1.00 49.81 90 GLU A N 1
ATOM 714 C CA . GLU A 1 90 ? -56.155 -1.401 23.726 1.00 49.81 90 GLU A CA 1
ATOM 715 C C . GLU A 1 90 ? -57.617 -1.086 23.400 1.00 49.81 90 GLU A C 1
ATOM 717 O O . GLU A 1 90 ? -58.149 -0.049 23.802 1.00 49.81 90 GLU A O 1
ATOM 722 N N . ASP A 1 91 ? -58.275 -1.983 22.661 1.00 47.25 91 ASP A N 1
ATOM 723 C CA . ASP A 1 91 ? -59.734 -2.039 22.604 1.00 47.25 91 ASP A CA 1
ATOM 724 C C . ASP A 1 91 ? -60.245 -2.421 24.000 1.00 47.25 91 ASP A C 1
ATOM 726 O O . ASP A 1 91 ? -60.554 -3.569 24.327 1.00 47.25 91 ASP A O 1
ATOM 730 N N . SER A 1 92 ? -60.304 -1.408 24.859 1.00 60.19 92 SER A N 1
ATOM 731 C CA . SER A 1 92 ? -61.152 -1.377 26.033 1.00 60.19 92 SER A CA 1
ATOM 732 C C . SER A 1 92 ? -62.599 -1.328 25.551 1.00 60.19 92 SER A C 1
ATOM 734 O O . SER A 1 92 ? -63.198 -0.254 25.514 1.00 60.19 92 SER A O 1
ATOM 736 N N . ASP A 1 93 ? -63.185 -2.485 25.238 1.00 55.56 93 ASP A N 1
ATOM 737 C CA . ASP A 1 93 ? -64.633 -2.628 25.351 1.00 55.56 93 ASP A CA 1
ATOM 738 C C . ASP A 1 93 ? -65.010 -3.793 26.265 1.00 55.56 93 ASP A C 1
ATOM 740 O O . ASP A 1 93 ? -64.880 -4.985 25.980 1.00 55.56 93 ASP A O 1
ATOM 744 N N . SER A 1 94 ? -65.459 -3.384 27.442 1.00 65.12 94 SER A N 1
ATOM 745 C CA . SER A 1 94 ? -66.081 -4.203 28.457 1.00 65.12 94 SER A CA 1
ATOM 746 C C . SER A 1 94 ? -67.345 -4.870 27.918 1.00 65.12 94 SER A C 1
ATOM 748 O O . SER A 1 94 ? -68.334 -4.200 27.637 1.00 65.12 94 SER A O 1
ATOM 750 N N . SER A 1 95 ? -67.399 -6.199 27.936 1.00 56.38 95 SER A N 1
ATOM 751 C CA . SER A 1 95 ? -68.648 -6.879 28.283 1.00 56.38 95 SER A CA 1
ATOM 752 C C . SER A 1 95 ? -68.361 -8.184 29.019 1.00 56.38 95 SER A C 1
ATOM 754 O O . SER A 1 95 ? -67.896 -9.178 28.471 1.00 56.38 95 SER A O 1
ATOM 756 N N . PHE A 1 96 ? -68.628 -8.144 30.324 1.00 54.84 96 PHE A N 1
ATOM 757 C CA . PHE A 1 96 ? -68.781 -9.318 31.167 1.00 54.84 96 PHE A CA 1
ATOM 758 C C . PHE A 1 96 ? -69.911 -10.190 30.613 1.00 54.84 96 PHE A C 1
ATOM 760 O O . PHE A 1 96 ? -71.065 -9.763 30.627 1.00 54.84 96 PHE A O 1
ATOM 767 N N . ILE A 1 97 ? -69.606 -11.426 30.222 1.00 52.06 97 ILE A N 1
ATOM 768 C CA . ILE A 1 97 ? -70.594 -12.507 30.217 1.00 52.06 97 ILE A CA 1
ATOM 769 C C . ILE A 1 97 ? -69.968 -13.694 30.948 1.00 52.06 97 ILE A C 1
ATOM 771 O O . ILE A 1 97 ? -69.032 -14.325 30.465 1.00 52.06 97 ILE A O 1
ATOM 775 N N . PHE A 1 98 ? -70.471 -13.923 32.160 1.00 47.88 98 PHE A N 1
ATOM 776 C CA . PHE A 1 98 ? -70.318 -15.170 32.898 1.00 47.88 98 PHE A CA 1
ATOM 777 C C . PHE A 1 98 ? -71.421 -16.117 32.412 1.00 47.88 98 PHE A C 1
ATOM 779 O O . PHE A 1 98 ? -72.591 -15.739 32.478 1.00 47.88 98 PHE A O 1
ATOM 786 N N . ASP A 1 99 ? -71.043 -17.316 31.976 1.00 53.44 99 ASP A N 1
ATOM 787 C CA . ASP A 1 99 ? -71.886 -18.518 32.016 1.00 53.44 99 ASP A CA 1
ATOM 788 C C . ASP A 1 99 ? -71.039 -19.674 32.569 1.00 53.44 99 ASP A C 1
ATOM 790 O O . ASP A 1 99 ? -69.905 -19.865 32.064 1.00 53.44 99 ASP A O 1
#

Organism: NCBI:txid1611254

Sequence (99 aa):
MRAPPVDVYLQWIVDAWKSLPDELIKKLFKGCALTTVLGGSEDHLIHCFKTNSEVPSGLDALKKARMERSLEELEDLIEEVDLSEEEYQEDSDSSFIFD